Protein AF-A0A0N1II22-F1 (afdb_monomer_lite)

Radius of gyration: 12.84 Å; chains: 1; bounding box: 26×33×34 Å

Structure (mmCIF, N/CA/C/O backbone):
data_AF-A0A0N1II22-F1
#
_entry.id   AF-A0A0N1II22-F1
#
loop_
_atom_site.group_PDB
_atom_site.id
_atom_site.type_symbol
_atom_site.label_atom_id
_atom_site.label_alt_id
_atom_site.label_comp_id
_atom_site.label_asym_id
_atom_site.label_entity_id
_atom_site.label_seq_id
_atom_site.pdbx_PDB_ins_code
_atom_site.Cartn_x
_atom_site.Cartn_y
_atom_site.Cartn_z
_atom_site.occupancy
_atom_site.B_iso_or_equiv
_atom_site.auth_seq_id
_atom_site.auth_comp_id
_atom_site.auth_asym_id
_atom_site.auth_atom_id
_atom_site.pdbx_PDB_model_num
ATOM 1 N N . MET A 1 1 ? -15.119 -6.286 16.960 1.00 42.28 1 MET A N 1
ATOM 2 C CA . MET A 1 1 ? -13.710 -5.854 16.875 1.00 42.28 1 MET A CA 1
ATOM 3 C C . MET A 1 1 ? -13.505 -5.328 15.473 1.00 42.28 1 MET A C 1
ATOM 5 O O . MET A 1 1 ? -13.759 -6.083 14.544 1.00 42.28 1 MET A O 1
ATOM 9 N N . SER A 1 2 ? -13.174 -4.051 15.314 1.00 53.53 2 SER A N 1
ATOM 10 C CA . SER A 1 2 ? -12.946 -3.453 13.998 1.00 53.53 2 SER A CA 1
ATOM 11 C C . SER A 1 2 ? -11.662 -4.029 13.403 1.00 53.53 2 SER A C 1
ATOM 13 O O . SER A 1 2 ? -10.587 -3.886 13.984 1.00 53.53 2 SER A O 1
ATOM 15 N N . GLN A 1 3 ? -11.800 -4.776 12.311 1.00 71.69 3 GLN A N 1
ATOM 16 C CA . GLN A 1 3 ? -10.693 -5.407 11.600 1.00 71.69 3 GLN A CA 1
ATOM 17 C C . GLN A 1 3 ? -10.101 -4.366 10.654 1.00 71.69 3 GLN A C 1
ATOM 19 O O . GLN A 1 3 ? -10.652 -4.097 9.593 1.00 71.69 3 GLN A O 1
ATOM 24 N N . ILE A 1 4 ? -8.986 -3.765 11.064 1.00 81.44 4 ILE A N 1
ATOM 25 C CA . ILE A 1 4 ? -8.288 -2.770 10.254 1.00 81.44 4 ILE A CA 1
ATOM 26 C C . ILE A 1 4 ? -7.750 -3.447 8.991 1.00 81.44 4 ILE A C 1
ATOM 28 O O . ILE A 1 4 ? -7.012 -4.429 9.078 1.00 81.44 4 ILE A O 1
ATOM 32 N N . LYS A 1 5 ? -8.079 -2.887 7.825 1.00 87.75 5 LYS A N 1
ATOM 33 C CA . LYS A 1 5 ? -7.578 -3.349 6.532 1.00 87.75 5 LYS A CA 1
ATOM 34 C C . LYS A 1 5 ? -6.615 -2.342 5.924 1.00 87.75 5 LYS A C 1
ATOM 36 O O . LYS A 1 5 ? -6.934 -1.163 5.769 1.00 87.75 5 LYS A O 1
ATOM 41 N N . LEU A 1 6 ? -5.443 -2.831 5.539 1.00 87.94 6 LEU A N 1
ATOM 42 C CA . LEU A 1 6 ? -4.433 -2.088 4.804 1.00 87.94 6 LEU A CA 1
ATOM 43 C C . LEU A 1 6 ? -4.685 -2.240 3.302 1.00 87.94 6 LEU A C 1
ATOM 45 O O . LEU A 1 6 ? -4.498 -3.313 2.737 1.00 87.94 6 LEU A O 1
ATOM 49 N N . VAL A 1 7 ? -5.092 -1.167 2.632 1.00 89.12 7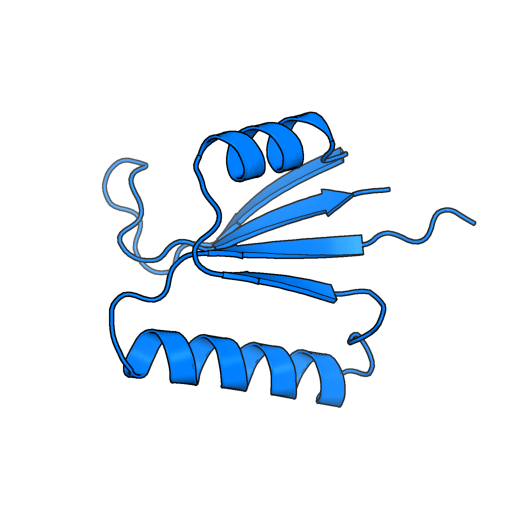 VAL A N 1
ATOM 50 C CA . VAL A 1 7 ? -5.274 -1.149 1.178 1.00 89.12 7 VAL A CA 1
ATOM 51 C C . VAL A 1 7 ? -4.090 -0.441 0.529 1.00 89.12 7 VAL A C 1
ATOM 53 O O . VAL A 1 7 ? -3.895 0.754 0.718 1.00 89.12 7 VAL A O 1
ATOM 56 N N . LEU A 1 8 ? -3.311 -1.184 -0.251 1.00 88.25 8 LEU A N 1
ATOM 57 C CA . LEU A 1 8 ? -2.175 -0.703 -1.028 1.00 88.25 8 LEU A CA 1
ATOM 58 C C . LEU A 1 8 ? -2.631 -0.438 -2.459 1.00 88.25 8 LEU A C 1
ATOM 60 O O . LEU A 1 8 ? -2.896 -1.379 -3.211 1.00 88.25 8 LEU A O 1
ATOM 64 N N . VAL A 1 9 ? -2.740 0.835 -2.834 1.00 87.00 9 VAL A N 1
ATOM 65 C CA . VAL A 1 9 ? -3.193 1.239 -4.168 1.00 87.00 9 VAL A CA 1
ATOM 66 C C . VAL A 1 9 ? -2.047 1.807 -4.981 1.00 87.00 9 VAL A C 1
ATOM 68 O O . VAL A 1 9 ? -1.435 2.785 -4.564 1.00 87.00 9 VAL A O 1
ATOM 71 N N . GLY A 1 10 ? -1.795 1.241 -6.156 1.00 84.00 10 GLY A N 1
ATOM 72 C CA . GLY A 1 10 ? -0.685 1.646 -7.009 1.00 84.00 10 GLY A CA 1
ATOM 73 C C . GLY A 1 10 ? -0.910 1.380 -8.487 1.00 84.00 10 GLY A C 1
ATOM 74 O O . GLY A 1 10 ? -1.979 0.925 -8.891 1.00 84.00 10 GLY A O 1
ATOM 75 N N . SER A 1 11 ? 0.100 1.660 -9.307 1.00 82.12 11 SER A N 1
ATOM 76 C CA . SER A 1 11 ? 0.084 1.386 -10.748 1.00 82.12 11 SER A CA 1
ATOM 77 C C . SER A 1 11 ? 1.323 0.611 -11.169 1.00 82.12 11 SER A C 1
ATOM 79 O O . SER A 1 11 ? 2.407 0.929 -10.687 1.00 82.12 11 SER A O 1
ATOM 81 N N . CYS A 1 12 ? 1.172 -0.307 -12.120 1.00 86.81 12 CYS A N 1
ATOM 82 C CA . CYS A 1 12 ? 2.293 -0.968 -12.785 1.00 86.81 12 CYS A CA 1
ATOM 83 C C . CYS A 1 12 ? 2.424 -0.434 -14.209 1.00 86.81 12 CYS A C 1
ATOM 85 O O . CYS A 1 12 ? 1.453 -0.439 -14.967 1.00 86.81 12 CYS A O 1
ATOM 87 N N . ARG A 1 13 ? 3.616 0.039 -14.561 1.00 83.06 13 ARG A N 1
ATOM 88 C CA . ARG A 1 13 ? 3.951 0.582 -15.883 1.00 83.06 13 ARG A CA 1
ATOM 89 C C . ARG A 1 13 ? 4.758 -0.403 -16.714 1.00 83.06 13 ARG A C 1
ATOM 91 O O . ARG A 1 13 ? 4.698 -0.362 -17.939 1.00 83.06 13 ARG A O 1
ATOM 98 N N . ASN A 1 14 ? 5.527 -1.255 -16.049 1.00 85.31 14 ASN A N 1
ATOM 99 C CA . ASN A 1 14 ? 6.390 -2.248 -16.663 1.00 85.31 14 ASN A CA 1
ATOM 100 C C . ASN A 1 14 ? 6.383 -3.548 -15.844 1.00 85.31 14 ASN A C 1
ATOM 102 O O . ASN A 1 14 ? 5.770 -3.648 -14.780 1.00 85.31 14 ASN A O 1
ATOM 106 N N . ARG A 1 15 ? 7.110 -4.542 -16.354 1.00 87.25 15 ARG A N 1
ATOM 107 C CA . ARG A 1 15 ? 7.269 -5.841 -15.701 1.00 87.25 15 ARG A CA 1
ATOM 108 C C . ARG A 1 15 ? 7.931 -5.736 -14.322 1.00 87.25 15 ARG A C 1
ATOM 110 O O . ARG A 1 15 ? 7.582 -6.502 -13.433 1.00 87.25 15 ARG A O 1
ATOM 117 N N . GLU A 1 16 ? 8.850 -4.793 -14.136 1.00 84.38 16 GLU A N 1
ATOM 118 C CA . GLU A 1 16 ? 9.538 -4.580 -12.856 1.00 84.38 16 GLU A CA 1
ATOM 119 C C . GLU A 1 16 ? 8.547 -4.161 -11.756 1.00 84.38 16 GLU A C 1
ATOM 121 O O . GLU A 1 16 ? 8.598 -4.680 -10.642 1.00 84.38 16 GLU A O 1
ATOM 126 N N . ASP A 1 17 ? 7.582 -3.293 -12.081 1.00 84.50 17 ASP A N 1
ATOM 127 C CA . ASP A 1 17 ? 6.519 -2.899 -11.154 1.00 84.50 17 ASP A CA 1
ATOM 128 C C . ASP A 1 17 ? 5.596 -4.080 -10.805 1.00 84.50 17 ASP A C 1
ATOM 130 O O . ASP A 1 17 ? 5.129 -4.201 -9.670 1.00 84.50 17 ASP A O 1
ATOM 134 N N . GLU A 1 18 ? 5.304 -4.952 -11.775 1.00 86.44 18 GLU A N 1
ATOM 135 C CA . GLU A 1 18 ? 4.507 -6.163 -11.547 1.00 86.44 18 GLU A CA 1
ATOM 136 C C . GLU A 1 18 ? 5.238 -7.154 -10.629 1.00 86.44 18 GLU A C 1
ATOM 138 O O . GLU A 1 18 ? 4.635 -7.710 -9.707 1.00 86.44 18 GLU A O 1
ATOM 143 N N . GLU A 1 19 ? 6.546 -7.333 -10.834 1.00 88.94 19 GLU A N 1
ATOM 144 C CA . GLU A 1 19 ? 7.403 -8.161 -9.981 1.00 88.94 19 GLU A CA 1
ATOM 145 C C . GLU A 1 19 ? 7.485 -7.588 -8.558 1.00 88.94 19 GLU A C 1
ATOM 147 O O . GLU A 1 19 ? 7.366 -8.334 -7.584 1.00 88.94 19 GLU A O 1
ATOM 152 N N . LEU A 1 20 ? 7.572 -6.262 -8.405 1.00 85.44 20 LEU A N 1
ATOM 153 C CA . LEU A 1 20 ? 7.520 -5.605 -7.098 1.00 85.44 20 LEU A CA 1
ATOM 154 C C . LEU A 1 20 ? 6.184 -5.847 -6.381 1.00 85.44 20 LEU A C 1
ATOM 156 O O . LEU A 1 20 ? 6.176 -6.207 -5.201 1.00 85.44 20 LEU A O 1
ATOM 160 N N . VAL A 1 21 ? 5.051 -5.690 -7.077 1.00 88.38 21 VAL A N 1
ATOM 161 C CA . VAL A 1 21 ? 3.725 -6.019 -6.524 1.00 88.38 21 VAL A CA 1
ATOM 162 C C . VAL A 1 21 ? 3.682 -7.464 -6.048 1.00 88.38 21 VAL A C 1
ATOM 164 O O . VAL A 1 21 ? 3.125 -7.748 -4.985 1.00 88.38 21 VAL A O 1
ATOM 167 N N . GLN A 1 22 ? 4.240 -8.383 -6.833 1.00 91.25 22 GLN A N 1
ATOM 168 C CA . GLN A 1 22 ? 4.232 -9.795 -6.496 1.00 91.25 22 GLN A CA 1
ATOM 169 C C . GLN A 1 22 ? 5.078 -10.077 -5.249 1.00 91.25 22 GLN A C 1
ATOM 171 O O . GLN A 1 22 ? 4.579 -10.711 -4.320 1.00 91.25 22 GLN A O 1
ATOM 176 N N . ASN A 1 23 ? 6.273 -9.491 -5.156 1.00 89.69 23 ASN A N 1
ATOM 177 C CA . ASN A 1 23 ? 7.126 -9.578 -3.969 1.00 89.69 23 ASN A CA 1
ATOM 178 C C . ASN A 1 23 ? 6.421 -9.051 -2.708 1.00 89.69 23 ASN A C 1
ATOM 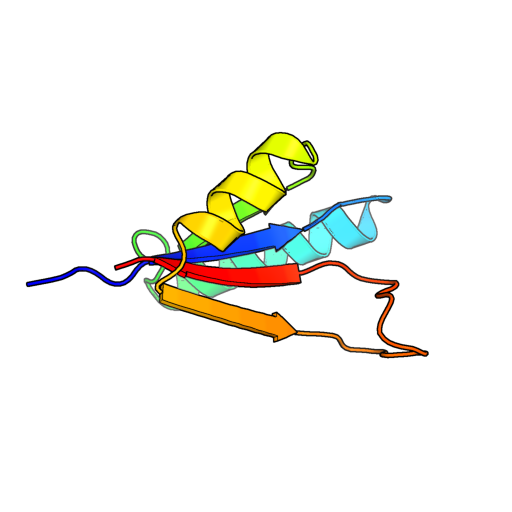180 O O . ASN A 1 23 ? 6.510 -9.661 -1.644 1.00 89.69 23 ASN A O 1
ATOM 184 N N . LEU A 1 24 ? 5.675 -7.945 -2.814 1.00 89.44 24 LEU A N 1
ATOM 185 C CA . LEU A 1 24 ? 4.904 -7.402 -1.691 1.00 89.44 24 LEU A CA 1
ATOM 186 C C . LEU A 1 24 ? 3.747 -8.322 -1.277 1.00 89.44 24 LEU A C 1
ATOM 188 O O . LEU A 1 24 ? 3.487 -8.482 -0.083 1.00 89.44 24 LEU A O 1
ATOM 192 N N . LYS A 1 25 ? 3.057 -8.947 -2.238 1.00 90.75 25 LYS A N 1
ATOM 193 C CA . LYS A 1 25 ? 2.019 -9.951 -1.950 1.00 90.75 25 LYS A CA 1
ATOM 194 C C . LYS A 1 25 ? 2.605 -11.176 -1.256 1.00 90.75 25 LYS A C 1
ATOM 196 O O . LYS A 1 25 ? 2.001 -11.685 -0.316 1.00 90.75 25 LYS A O 1
ATOM 201 N N . ASP A 1 26 ? 3.765 -11.639 -1.706 1.00 93.56 26 ASP A N 1
ATOM 202 C CA . ASP A 1 26 ? 4.448 -12.791 -1.120 1.00 93.56 26 ASP A CA 1
ATOM 203 C C . ASP A 1 26 ? 4.939 -12.475 0.298 1.00 93.56 26 ASP A C 1
ATOM 205 O O . ASP A 1 26 ? 4.758 -13.290 1.202 1.00 93.56 26 ASP A O 1
ATOM 209 N N . LEU A 1 27 ? 5.445 -11.259 0.529 1.00 90.56 27 LEU A N 1
ATOM 210 C CA . LEU A 1 27 ? 5.785 -10.767 1.863 1.00 90.56 27 LEU A CA 1
ATOM 211 C C . LEU A 1 27 ? 4.558 -10.718 2.784 1.00 90.56 27 LEU A C 1
ATOM 213 O O . LEU A 1 27 ? 4.638 -11.169 3.923 1.00 90.56 27 LEU A O 1
ATOM 217 N N . ALA A 1 28 ? 3.416 -10.220 2.300 1.00 91.81 28 ALA A N 1
ATOM 218 C CA . ALA A 1 28 ? 2.184 -10.192 3.088 1.00 91.81 28 ALA A CA 1
ATOM 219 C C . ALA A 1 28 ? 1.754 -11.603 3.521 1.00 91.81 28 ALA A C 1
ATOM 221 O O . ALA A 1 28 ? 1.422 -11.794 4.687 1.00 91.81 28 ALA A O 1
ATOM 222 N N . ARG A 1 29 ? 1.839 -12.598 2.625 1.00 93.12 29 ARG A N 1
ATOM 223 C CA . ARG A 1 29 ? 1.570 -14.007 2.968 1.00 93.12 29 ARG A CA 1
ATOM 224 C C . ARG A 1 29 ? 2.587 -14.574 3.950 1.00 93.12 29 ARG A C 1
ATOM 226 O O . ARG A 1 29 ? 2.220 -15.263 4.894 1.00 93.12 29 ARG A O 1
ATOM 233 N N . HIS A 1 30 ? 3.871 -14.277 3.756 1.00 95.25 30 HIS A N 1
ATOM 234 C CA . HIS A 1 30 ? 4.923 -14.724 4.668 1.00 95.25 30 HIS A CA 1
ATOM 235 C C . HIS A 1 30 ? 4.697 -14.211 6.098 1.00 95.25 30 HIS A C 1
ATOM 237 O O . HIS A 1 30 ? 4.974 -14.916 7.064 1.00 95.25 30 HIS A O 1
ATOM 243 N N . LEU A 1 31 ? 4.142 -13.004 6.228 1.00 92.94 31 LEU A N 1
ATOM 244 C CA . LEU A 1 31 ? 3.775 -12.392 7.502 1.00 92.94 31 LEU A CA 1
ATOM 245 C C . LEU A 1 31 ? 2.373 -12.791 8.005 1.00 92.94 31 LEU A C 1
ATOM 247 O O . LEU A 1 31 ? 1.973 -12.316 9.065 1.00 92.94 31 LEU A O 1
ATOM 251 N N . SER A 1 32 ? 1.636 -13.648 7.285 1.00 93.00 32 SER A N 1
ATOM 252 C CA . SER A 1 32 ? 0.247 -14.038 7.598 1.00 93.00 32 SER A CA 1
ATOM 253 C C . SER A 1 32 ? -0.735 -12.853 7.644 1.00 93.00 32 SER A C 1
ATOM 255 O O . SER A 1 32 ? -1.623 -12.790 8.493 1.00 93.00 32 SER A O 1
ATOM 257 N N . LEU A 1 33 ? -0.541 -11.869 6.761 1.00 90.44 33 LEU A N 1
ATOM 258 C CA . LEU A 1 33 ? -1.332 -10.636 6.669 1.00 90.44 33 LEU A CA 1
ATOM 259 C C . LEU A 1 33 ? -2.241 -10.592 5.431 1.00 90.44 33 LEU A C 1
ATOM 261 O O . LEU A 1 33 ? -2.855 -9.564 5.156 1.00 90.44 33 LEU A O 1
ATOM 265 N N . GLU A 1 34 ? -2.341 -11.670 4.659 1.00 89.31 34 GLU A N 1
ATOM 266 C CA . GLU A 1 34 ? -3.079 -11.720 3.393 1.00 89.31 34 GLU A CA 1
ATOM 267 C C . GLU A 1 34 ? -4.573 -11.388 3.516 1.00 89.31 34 GLU A C 1
ATOM 269 O O . GLU A 1 34 ? -5.163 -10.881 2.563 1.00 89.31 34 GLU A O 1
ATOM 274 N N . GLU A 1 35 ? -5.183 -11.618 4.680 1.00 89.06 35 GLU A N 1
ATOM 275 C CA . GLU A 1 35 ? -6.581 -11.247 4.932 1.00 89.06 35 GLU A CA 1
ATOM 276 C C . GLU A 1 35 ? -6.729 -9.766 5.316 1.00 89.06 35 GLU A C 1
ATOM 278 O O . GLU A 1 35 ? -7.744 -9.126 5.018 1.00 89.06 35 GLU A O 1
ATOM 283 N N . SER A 1 36 ? -5.687 -9.194 5.924 1.00 88.94 36 SER A N 1
ATOM 284 C CA . SER A 1 36 ? -5.642 -7.806 6.391 1.00 88.94 36 SER A CA 1
ATOM 285 C C . SER A 1 36 ? -5.059 -6.836 5.359 1.00 88.94 36 SER A C 1
ATOM 287 O O . SER A 1 36 ? -5.154 -5.626 5.557 1.00 88.94 36 SER A O 1
ATOM 289 N N . VAL A 1 37 ? -4.486 -7.325 4.252 1.00 90.12 37 VAL A N 1
ATOM 290 C CA . VAL A 1 37 ? -3.871 -6.502 3.199 1.00 90.12 37 VAL A CA 1
ATOM 291 C C . VAL A 1 37 ? -4.570 -6.707 1.858 1.00 90.12 37 VAL A C 1
ATOM 293 O O . VAL A 1 37 ? -4.758 -7.823 1.387 1.00 90.12 37 VAL A O 1
ATOM 296 N N . GLN A 1 38 ? -4.924 -5.612 1.191 1.00 90.69 38 GLN A N 1
ATOM 297 C CA . GLN A 1 38 ? -5.514 -5.624 -0.142 1.00 90.69 38 GLN A CA 1
ATOM 298 C C . GLN A 1 38 ? -4.661 -4.818 -1.114 1.00 90.69 38 GLN A C 1
ATOM 300 O O . GLN A 1 38 ? -4.409 -3.640 -0.899 1.00 90.69 38 GLN A O 1
ATOM 305 N N . PHE A 1 39 ? -4.294 -5.433 -2.234 1.00 90.19 39 PHE A N 1
ATOM 306 C CA . PHE A 1 39 ? -3.580 -4.764 -3.316 1.00 90.19 39 PHE A CA 1
ATOM 307 C C . PHE A 1 39 ? -4.564 -4.337 -4.402 1.00 90.19 39 PHE A C 1
ATOM 309 O O . PHE A 1 39 ? -5.310 -5.162 -4.931 1.00 90.19 39 PHE A O 1
ATOM 316 N N . VAL A 1 40 ? -4.554 -3.056 -4.753 1.00 90.06 40 VAL A N 1
ATOM 317 C CA . VAL A 1 40 ? -5.345 -2.489 -5.845 1.00 90.06 40 VAL A CA 1
ATOM 318 C C . VAL A 1 40 ? -4.376 -1.889 -6.857 1.00 90.06 40 VAL A C 1
ATOM 320 O O . VAL A 1 40 ? -3.800 -0.830 -6.635 1.00 90.06 40 VAL A O 1
ATOM 323 N N . VAL A 1 41 ? -4.184 -2.579 -7.975 1.00 89.56 41 VAL A N 1
ATOM 324 C CA . VAL A 1 41 ? -3.241 -2.170 -9.020 1.00 89.56 41 VAL A CA 1
ATOM 325 C C . VAL A 1 41 ? -4.011 -1.574 -10.190 1.00 89.56 41 VAL A C 1
ATOM 327 O O . VAL A 1 41 ? -5.034 -2.123 -10.594 1.00 89.56 41 VAL A O 1
ATOM 330 N N . ASN A 1 42 ? -3.520 -0.461 -10.735 1.00 88.06 42 ASN A N 1
ATOM 331 C CA . ASN A 1 42 ? -4.096 0.244 -11.880 1.00 88.06 42 ASN A CA 1
ATOM 332 C C . ASN A 1 42 ? -5.562 0.666 -11.652 1.00 88.06 42 ASN A C 1
ATOM 334 O O . ASN A 1 42 ? -6.404 0.557 -12.544 1.00 88.06 42 ASN A O 1
ATOM 338 N N . ALA A 1 43 ? -5.882 1.152 -10.445 1.00 86.44 43 ALA A N 1
ATOM 339 C CA . ALA A 1 43 ? -7.215 1.672 -10.145 1.00 86.44 43 ALA A CA 1
ATOM 340 C C . ALA A 1 43 ? -7.560 2.899 -11.009 1.00 86.44 43 ALA A C 1
ATOM 342 O O . ALA A 1 43 ? -6.740 3.813 -11.129 1.00 86.44 43 ALA A O 1
ATOM 343 N N . PRO A 1 44 ? -8.796 2.996 -11.534 1.00 86.62 44 PRO A N 1
ATOM 344 C CA . PRO A 1 44 ? -9.266 4.228 -12.149 1.00 86.62 44 PRO A CA 1
ATOM 345 C C . PRO A 1 44 ? -9.372 5.340 -11.098 1.00 86.62 44 PRO A C 1
ATOM 347 O O . PRO A 1 44 ? -9.650 5.083 -9.925 1.00 86.62 44 PRO A O 1
ATOM 350 N N . TYR A 1 45 ? -9.228 6.593 -11.530 1.00 83.81 45 TYR A N 1
ATOM 351 C CA . TYR A 1 45 ? -9.244 7.765 -10.646 1.00 83.81 45 TYR A CA 1
ATOM 352 C C . TYR A 1 45 ? -10.472 7.832 -9.721 1.00 83.81 45 TYR A C 1
ATOM 354 O O . TYR A 1 45 ? -10.341 8.105 -8.531 1.00 83.81 45 TYR A O 1
ATOM 362 N N . ALA A 1 46 ? -11.659 7.487 -10.227 1.00 88.25 46 ALA A N 1
ATOM 363 C CA . ALA A 1 46 ? -12.873 7.431 -9.413 1.00 88.25 46 ALA A CA 1
ATOM 364 C C . ALA A 1 46 ? -12.755 6.439 -8.238 1.00 88.25 46 ALA A C 1
ATOM 366 O O . ALA A 1 46 ? -13.226 6.716 -7.137 1.00 88.25 46 ALA A O 1
ATOM 367 N N . ARG A 1 47 ? -12.084 5.298 -8.447 1.00 84.94 47 ARG A N 1
ATOM 368 C CA . ARG A 1 47 ? -11.854 4.308 -7.392 1.00 84.94 47 ARG A CA 1
ATOM 369 C C . ARG A 1 47 ? -10.800 4.780 -6.395 1.00 84.94 47 ARG A C 1
ATOM 371 O O . ARG A 1 47 ? -10.970 4.537 -5.206 1.00 84.94 47 ARG A O 1
ATOM 378 N N . LEU A 1 48 ? -9.756 5.469 -6.861 1.00 84.12 48 LEU A N 1
ATOM 379 C CA . LEU A 1 48 ? -8.774 6.117 -5.985 1.00 84.12 48 LEU A CA 1
ATOM 380 C C . LEU A 1 48 ? -9.457 7.114 -5.043 1.00 84.12 48 LEU A C 1
ATOM 382 O O . LEU A 1 48 ? -9.293 7.015 -3.831 1.00 84.12 48 LEU A O 1
ATOM 386 N N . LEU A 1 49 ? -10.280 8.016 -5.587 1.00 85.25 49 LEU A N 1
ATOM 387 C CA . LEU A 1 49 ? -11.040 8.985 -4.793 1.00 85.25 49 LEU A CA 1
ATOM 388 C C . LEU A 1 49 ? -11.943 8.311 -3.761 1.00 85.25 49 LEU A C 1
ATOM 390 O O . LEU A 1 49 ? -11.959 8.724 -2.604 1.00 85.25 49 LEU A O 1
ATOM 394 N N . GLN A 1 50 ? -12.654 7.254 -4.158 1.00 86.38 50 GLN A N 1
ATOM 395 C CA . GLN A 1 50 ? -13.492 6.497 -3.233 1.00 86.38 50 GLN A CA 1
ATOM 396 C C . GLN A 1 50 ? -12.666 5.919 -2.076 1.00 86.38 50 GLN A C 1
ATOM 398 O O . GLN A 1 50 ? -13.074 6.031 -0.926 1.00 86.38 50 GLN A O 1
ATOM 403 N N . LEU A 1 51 ? -11.501 5.329 -2.366 1.00 84.94 51 LEU A N 1
ATOM 404 C CA . LEU A 1 51 ? -10.630 4.742 -1.346 1.00 84.94 51 LEU A CA 1
ATOM 405 C C . LEU A 1 51 ? -10.129 5.795 -0.355 1.00 84.94 51 LEU A C 1
ATOM 407 O O . LEU A 1 51 ? -10.193 5.549 0.848 1.00 84.94 51 LEU A O 1
ATOM 411 N N . TYR A 1 52 ? -9.744 6.980 -0.837 1.00 81.88 52 TYR A N 1
ATOM 412 C CA . TYR A 1 52 ? -9.395 8.110 0.026 1.00 81.88 52 TYR A CA 1
ATOM 413 C C . TYR A 1 52 ? -10.557 8.535 0.928 1.00 81.88 52 TYR A C 1
ATOM 415 O O . TYR A 1 52 ? -10.370 8.679 2.134 1.00 81.88 52 TYR A O 1
ATOM 423 N N . GLN A 1 53 ? -11.761 8.686 0.370 1.00 84.62 53 GLN A N 1
ATOM 424 C CA . GLN A 1 53 ? -12.951 9.100 1.123 1.00 84.62 53 GLN A CA 1
ATOM 425 C C . GLN A 1 53 ? -13.364 8.092 2.199 1.00 84.62 53 GLN A C 1
ATOM 427 O O . GLN A 1 53 ? -13.885 8.485 3.238 1.00 84.62 53 GLN A O 1
ATOM 432 N N . THR A 1 54 ? -13.154 6.798 1.950 1.00 84.19 54 THR A N 1
ATOM 433 C CA . THR A 1 54 ? -13.507 5.730 2.898 1.00 84.19 54 THR A CA 1
ATOM 434 C C . THR A 1 54 ? -12.384 5.380 3.873 1.00 84.19 54 THR A C 1
ATOM 436 O O . THR A 1 54 ? -12.611 4.619 4.810 1.00 84.19 54 THR A O 1
ATOM 439 N N . SER A 1 55 ? -11.168 5.887 3.652 1.00 84.19 55 SER A N 1
ATOM 440 C CA . SER A 1 55 ? -10.023 5.587 4.511 1.00 84.19 55 SER A CA 1
ATOM 441 C C . SER A 1 55 ? -10.057 6.399 5.803 1.00 84.19 55 SER A C 1
ATOM 443 O O . SER A 1 55 ? -10.313 7.599 5.803 1.00 84.19 55 SER A O 1
ATOM 445 N N . THR A 1 56 ? -9.771 5.733 6.917 1.00 83.00 56 THR A N 1
ATOM 446 C CA . THR A 1 56 ? -9.570 6.348 8.232 1.00 83.00 56 THR A CA 1
ATOM 447 C C . THR A 1 56 ? -8.240 7.098 8.298 1.00 83.00 56 THR A C 1
ATOM 449 O O . THR A 1 56 ? -8.138 8.117 8.972 1.00 83.00 56 THR A O 1
ATOM 452 N N . ALA A 1 57 ? -7.222 6.606 7.590 1.00 79.06 57 ALA A N 1
ATOM 453 C CA . ALA A 1 57 ? -5.942 7.281 7.422 1.00 79.06 57 ALA A CA 1
ATO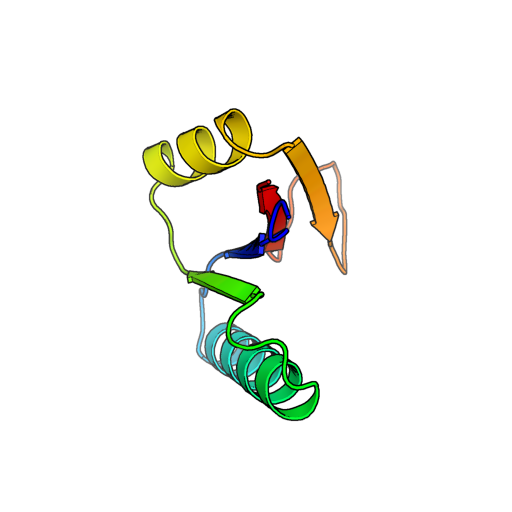M 454 C C . ALA A 1 57 ? -5.333 6.932 6.060 1.00 79.06 57 ALA A C 1
ATOM 456 O O . ALA A 1 57 ? -5.505 5.813 5.571 1.00 79.06 57 ALA A O 1
ATOM 457 N N . ALA A 1 58 ? -4.592 7.873 5.474 1.00 73.88 58 ALA A N 1
ATOM 458 C CA . ALA A 1 58 ? -3.847 7.664 4.240 1.00 73.88 58 ALA A CA 1
ATOM 459 C C . ALA A 1 58 ? -2.360 7.976 4.462 1.00 73.88 58 ALA A C 1
ATOM 461 O O . ALA A 1 58 ? -2.020 9.056 4.941 1.00 73.88 58 ALA A O 1
ATOM 462 N N . ILE A 1 59 ? -1.479 7.035 4.118 1.00 72.88 59 ILE A N 1
ATOM 463 C CA . ILE A 1 59 ? -0.023 7.215 4.141 1.00 72.88 59 ILE A CA 1
ATOM 464 C C . ILE A 1 59 ? 0.472 7.173 2.697 1.00 72.88 59 ILE A C 1
ATOM 466 O O . ILE A 1 59 ? 0.146 6.264 1.933 1.00 72.88 59 ILE A O 1
ATOM 470 N N . HIS A 1 60 ? 1.259 8.166 2.304 1.00 68.00 60 HIS A N 1
ATOM 471 C CA . HIS A 1 60 ? 1.970 8.138 1.032 1.00 68.00 60 HIS A CA 1
ATOM 472 C C . HIS A 1 60 ? 3.358 7.550 1.291 1.00 68.00 60 HIS A C 1
ATOM 474 O O . HIS A 1 60 ? 4.162 8.156 1.994 1.00 68.00 60 HIS A O 1
ATOM 480 N N . ALA A 1 61 ? 3.624 6.351 0.771 1.00 59.59 61 ALA A N 1
ATOM 481 C CA . ALA A 1 61 ? 4.934 5.717 0.878 1.00 59.59 61 ALA A CA 1
ATOM 482 C C . ALA A 1 61 ? 5.664 5.868 -0.459 1.00 59.59 61 ALA A C 1
ATOM 484 O O . ALA A 1 61 ? 5.281 5.260 -1.458 1.00 59.59 61 ALA A O 1
ATOM 485 N N . MET A 1 62 ? 6.703 6.703 -0.484 1.00 57.50 62 MET A N 1
ATOM 486 C CA . MET A 1 62 ? 7.479 6.993 -1.686 1.00 57.50 62 MET A CA 1
ATOM 487 C C . MET A 1 62 ? 8.970 6.791 -1.436 1.00 57.50 62 MET A C 1
ATOM 489 O O . MET A 1 62 ? 9.512 7.309 -0.467 1.00 57.50 62 MET A O 1
ATOM 493 N N . TRP A 1 63 ? 9.644 6.080 -2.341 1.00 48.25 63 TRP A N 1
ATOM 494 C CA . TRP A 1 63 ? 11.104 5.923 -2.301 1.00 48.25 63 TRP A CA 1
ATOM 495 C C . TRP A 1 63 ? 11.848 7.162 -2.830 1.00 48.25 63 TRP A C 1
ATOM 497 O O . TRP A 1 63 ? 12.961 7.446 -2.404 1.00 48.25 63 TRP A O 1
ATOM 507 N N . ASN A 1 64 ? 11.235 7.919 -3.750 1.00 46.44 64 ASN A N 1
ATOM 508 C CA . ASN A 1 64 ? 11.817 9.129 -4.333 1.00 46.44 64 ASN A CA 1
ATOM 509 C C . ASN A 1 64 ? 10.725 10.191 -4.541 1.00 46.44 64 ASN A C 1
ATOM 511 O O . ASN A 1 64 ? 9.934 10.105 -5.485 1.00 46.44 64 ASN A O 1
ATOM 515 N N . GLU A 1 65 ? 10.644 11.157 -3.625 1.00 44.28 65 GLU A N 1
ATOM 516 C CA . GLU A 1 65 ? 9.704 12.278 -3.680 1.00 44.28 65 GLU A CA 1
ATOM 517 C C . GLU A 1 65 ? 10.375 13.514 -4.261 1.00 44.28 65 GLU A C 1
ATOM 519 O O . GLU A 1 65 ? 11.216 14.150 -3.634 1.00 44.28 65 GLU A O 1
ATOM 524 N N . HIS A 1 66 ? 9.975 13.865 -5.480 1.00 43.91 66 HIS A N 1
ATOM 525 C CA . HIS A 1 66 ? 10.292 15.154 -6.067 1.00 43.91 66 HIS A CA 1
ATOM 526 C C . HIS A 1 66 ? 8.972 15.911 -6.239 1.00 43.91 66 HIS A C 1
ATOM 528 O O . HIS A 1 66 ? 8.146 15.544 -7.069 1.00 43.91 66 HIS A O 1
ATOM 534 N N . PHE A 1 67 ? 8.757 16.944 -5.417 1.00 43.38 67 PHE A N 1
ATOM 535 C CA . PHE A 1 67 ? 7.614 17.866 -5.509 1.00 43.38 67 PHE A CA 1
ATOM 536 C C . PHE A 1 67 ? 6.212 17.244 -5.352 1.00 43.38 67 PHE A C 1
ATOM 538 O O . PHE A 1 67 ? 5.286 17.632 -6.059 1.00 43.38 67 PHE A O 1
ATOM 545 N N . GLY A 1 68 ? 6.017 16.291 -4.432 1.00 46.38 68 GLY A N 1
ATOM 546 C CA . GLY A 1 68 ? 4.675 15.781 -4.099 1.00 46.38 68 GLY A CA 1
ATOM 547 C C . GLY A 1 68 ? 3.953 15.047 -5.242 1.00 46.38 68 GLY A C 1
ATOM 548 O O . GLY A 1 68 ? 2.756 14.779 -5.145 1.00 46.38 68 GLY A O 1
ATOM 549 N N . ILE A 1 69 ? 4.668 14.713 -6.325 1.00 40.34 69 ILE A N 1
ATOM 550 C CA . ILE A 1 69 ? 4.185 13.891 -7.438 1.00 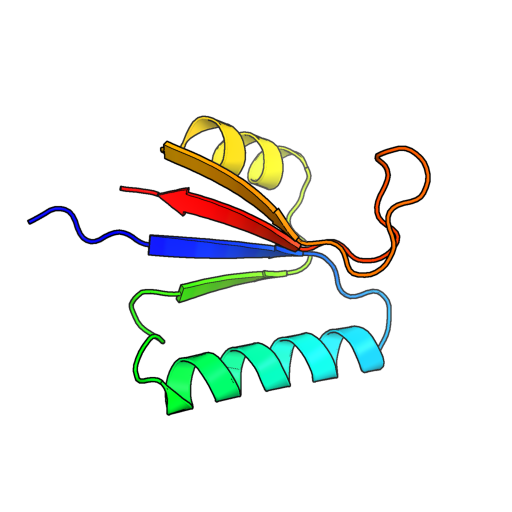40.34 69 ILE A CA 1
ATOM 551 C C . ILE A 1 69 ? 5.120 12.686 -7.559 1.00 40.34 69 ILE A C 1
ATOM 553 O O . ILE A 1 69 ? 6.304 12.808 -7.873 1.00 40.34 69 ILE A O 1
ATOM 557 N N . SER A 1 70 ? 4.592 11.504 -7.260 1.00 43.94 70 SER A N 1
ATOM 558 C CA . SER A 1 70 ? 5.366 10.267 -7.183 1.00 43.94 70 SER A CA 1
ATOM 559 C C . SER A 1 70 ? 5.647 9.650 -8.539 1.00 43.94 70 SER A C 1
ATOM 561 O O . SER A 1 70 ? 4.746 9.480 -9.356 1.00 43.94 70 SER A O 1
ATOM 563 N N . LEU A 1 71 ? 6.890 9.204 -8.741 1.00 46.34 71 LEU A N 1
ATOM 564 C CA . LEU A 1 71 ? 7.240 8.329 -9.860 1.00 46.34 71 LEU A CA 1
ATOM 565 C C . LEU A 1 71 ? 6.804 6.867 -9.613 1.00 46.34 71 LEU A C 1
ATOM 567 O O . LEU A 1 71 ? 6.643 6.130 -10.580 1.00 46.34 71 LEU A O 1
ATOM 571 N N . TYR A 1 72 ? 6.560 6.489 -8.349 1.00 50.12 72 TYR A N 1
ATOM 572 C CA . TYR A 1 72 ? 6.164 5.149 -7.901 1.00 50.12 72 TYR A CA 1
ATOM 573 C C . TYR A 1 72 ? 4.959 5.277 -6.964 1.00 50.12 72 TYR A C 1
ATOM 575 O O . TYR A 1 72 ? 5.066 5.860 -5.887 1.00 50.12 72 TYR A O 1
ATOM 583 N N . TYR A 1 73 ? 3.792 4.816 -7.406 1.00 56.75 73 TYR A N 1
ATOM 584 C CA . TYR A 1 73 ? 2.534 5.027 -6.695 1.00 56.75 73 TYR A CA 1
ATOM 585 C C . TYR A 1 73 ? 2.252 3.840 -5.776 1.00 56.75 73 TYR A C 1
ATOM 587 O O . TYR A 1 73 ? 1.852 2.794 -6.270 1.00 56.75 73 TYR A O 1
ATOM 595 N N . PHE A 1 74 ? 2.406 4.007 -4.460 1.00 55.31 74 PHE A N 1
ATOM 596 C CA . PHE A 1 74 ? 1.619 3.251 -3.485 1.00 55.31 74 PHE A CA 1
ATOM 597 C C . PHE A 1 74 ? 1.027 4.195 -2.442 1.00 55.31 74 PHE A C 1
ATOM 599 O O . PHE A 1 74 ? 1.728 4.806 -1.636 1.00 55.31 74 PHE A O 1
ATOM 606 N N . VAL A 1 75 ? -0.295 4.305 -2.473 1.00 60.06 75 VAL A N 1
ATOM 607 C CA . VAL A 1 75 ? -1.095 4.952 -1.441 1.00 60.06 75 VAL A CA 1
ATOM 608 C C . VAL A 1 75 ? -1.557 3.862 -0.493 1.00 60.06 75 VAL A C 1
ATOM 610 O O . VAL A 1 75 ? -2.194 2.891 -0.905 1.00 60.06 75 VAL A O 1
ATOM 613 N N . ILE A 1 76 ? -1.217 4.026 0.775 1.00 64.06 76 ILE A N 1
ATOM 614 C CA . ILE A 1 76 ? -1.659 3.173 1.868 1.00 64.06 76 ILE A CA 1
ATOM 615 C C . ILE A 1 76 ? -2.942 3.788 2.421 1.00 64.06 76 ILE A C 1
ATOM 617 O 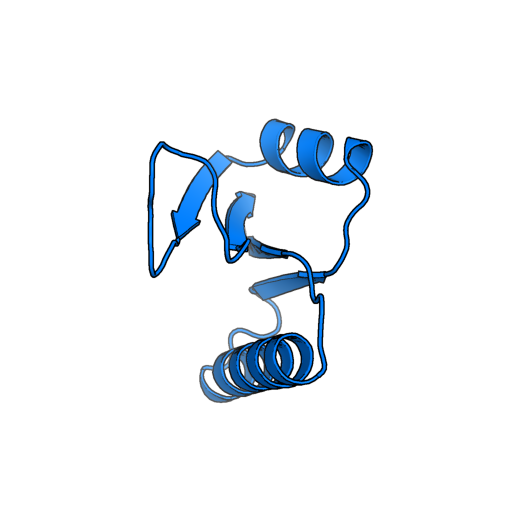O . ILE A 1 76 ? -2.888 4.803 3.106 1.00 64.06 76 ILE A O 1
ATOM 621 N N . CYS A 1 77 ? -4.089 3.184 2.138 1.00 63.31 77 CYS A N 1
ATOM 622 C CA . CYS A 1 77 ? -5.362 3.527 2.762 1.00 63.31 77 CYS A CA 1
ATOM 623 C C . CYS A 1 77 ? -5.644 2.539 3.895 1.00 63.31 77 CYS A C 1
ATOM 625 O O . CYS A 1 77 ? -5.791 1.342 3.662 1.00 63.31 77 CYS A O 1
ATOM 627 N N . ILE A 1 78 ? -5.742 3.040 5.121 1.00 67.94 78 ILE A N 1
ATOM 628 C CA . ILE A 1 78 ? -6.183 2.271 6.283 1.00 67.94 78 ILE A CA 1
ATOM 629 C C . ILE A 1 78 ? -7.696 2.426 6.375 1.00 67.94 78 ILE A C 1
ATOM 631 O O . ILE A 1 78 ? -8.186 3.541 6.546 1.00 67.94 78 ILE A O 1
ATOM 635 N N . ILE A 1 79 ? -8.432 1.329 6.240 1.00 67.25 79 ILE A N 1
ATOM 636 C CA . ILE A 1 79 ? -9.897 1.308 6.330 1.00 67.25 79 ILE A CA 1
ATOM 637 C C . ILE A 1 79 ? -10.278 0.526 7.595 1.00 67.25 79 ILE A C 1
ATOM 639 O O . ILE A 1 79 ? -9.696 -0.531 7.851 1.00 67.25 79 ILE A O 1
ATOM 643 N N . ASN A 1 80 ? -11.183 1.081 8.409 1.00 57.62 80 ASN A N 1
ATOM 644 C CA . ASN A 1 80 ? -11.703 0.449 9.631 1.00 57.62 80 ASN A CA 1
ATOM 645 C C . ASN A 1 80 ? -12.825 -0.554 9.345 1.00 57.62 8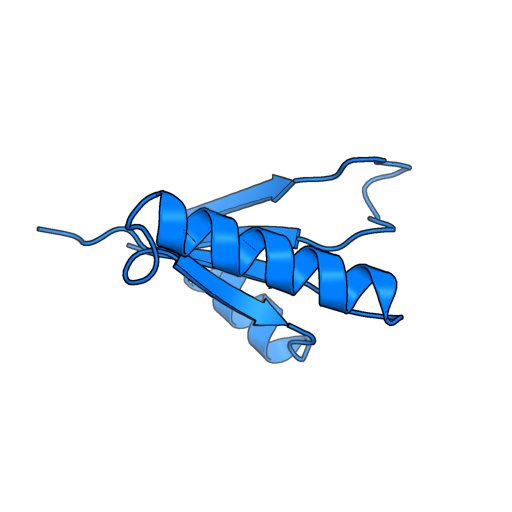0 ASN A C 1
ATOM 647 O O . ASN A 1 80 ? -13.597 -0.300 8.391 1.00 57.62 80 ASN A O 1
#

InterPro domains:
  IPR001296 Glycosyl transferase, family 1 [PF00534] (3-71)
  IPR038013 ALG11 mannosyltransferase [PTHR45919] (3-71)

Sequence (80 aa):
MSQIKLVLVGSCRNREDEELVQNLKDLARHLSLEESVQFVVNAPYARLLQLYQTSTAAIHAMWNEHFGISLYYFVICIIN

Organism: Papilio machaon (NCBI:txid76193)

Foldseek 3Di:
DDQKAKEWEWEDPDPVLVVVVVVVCVVCVVVVNNVRYHYHYPDDPVVVVVLVVQAPDKDFDAPDDDPNDGPTDIIIGIHD

Secondary structure (DSSP, 8-state):
----EEEEEE---SHHHHHHHHHHHHHHHHTT-TTTEEEEES--HHHHHHHHHH-SEEEE--SSEETTEESS-EEEEEE-

pLDDT: mean 77.11, std 16.32, range [40.34, 95.25]